Protein AF-A0A6V8MJH2-F1 (afdb_monomer)

Mean predicted aligned error: 17.86 Å

Structure (mmCIF, N/CA/C/O backbone):
data_AF-A0A6V8MJH2-F1
#
_entry.id   AF-A0A6V8MJH2-F1
#
loop_
_atom_site.group_PDB
_atom_site.id
_atom_site.type_symbol
_atom_site.label_atom_id
_atom_site.label_alt_id
_atom_site.label_comp_id
_atom_site.label_asym_id
_atom_site.label_entity_id
_atom_site.label_seq_id
_atom_site.pdbx_PDB_ins_code
_atom_site.Cartn_x
_atom_site.Cartn_y
_atom_site.Cartn_z
_atom_site.occupancy
_atom_site.B_iso_or_equiv
_atom_site.auth_seq_id
_atom_site.auth_comp_id
_atom_site.auth_asym_id
_atom_site.auth_atom_id
_atom_site.pdbx_PDB_model_num
ATOM 1 N N . MET A 1 1 ? -3.768 3.929 20.001 1.00 63.09 1 MET A N 1
ATOM 2 C CA . MET A 1 1 ? -4.378 4.451 21.241 1.00 63.09 1 MET A CA 1
ATOM 3 C C . MET A 1 1 ? -5.663 3.724 21.618 1.00 63.09 1 MET A 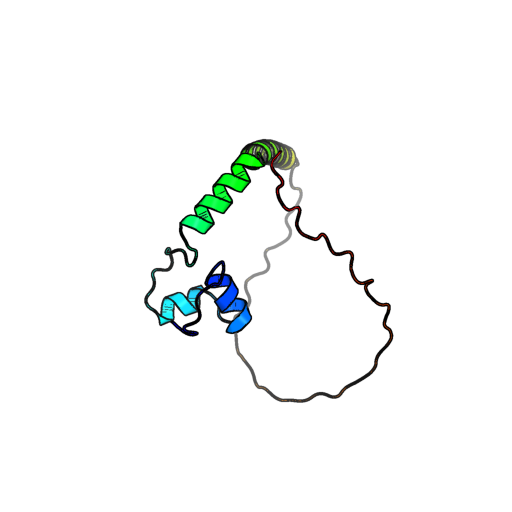C 1
ATOM 5 O O . MET A 1 1 ? -5.737 3.274 22.742 1.00 63.09 1 MET A O 1
ATOM 9 N N . VAL A 1 2 ? -6.611 3.497 20.704 1.00 76.00 2 VAL A N 1
ATOM 10 C CA . VAL A 1 2 ? -7.934 2.897 21.015 1.00 76.00 2 VAL A CA 1
ATOM 11 C C . VAL A 1 2 ? -7.901 1.515 21.696 1.00 76.00 2 VAL A C 1
ATOM 13 O O . VAL A 1 2 ? -8.724 1.251 22.559 1.00 76.00 2 VAL A O 1
ATOM 16 N N . CYS A 1 3 ? -6.978 0.623 21.322 1.00 78.56 3 CYS A N 1
ATOM 17 C CA . CYS A 1 3 ? -6.951 -0.756 21.839 1.00 78.56 3 CYS A CA 1
ATOM 18 C C . CYS A 1 3 ? -5.775 -1.048 22.785 1.00 78.56 3 CYS A C 1
ATOM 20 O O . CYS A 1 3 ? -5.725 -2.119 23.377 1.00 78.56 3 CYS A O 1
ATOM 22 N N . GLY A 1 4 ? -4.776 -0.160 22.877 1.00 80.69 4 GLY A N 1
ATOM 23 C CA . GLY A 1 4 ? -3.526 -0.405 23.623 1.00 80.69 4 GLY A CA 1
ATOM 24 C C . GLY A 1 4 ? -2.675 -1.602 23.149 1.00 80.69 4 GLY A C 1
ATOM 25 O O . GLY A 1 4 ? -1.504 -1.690 23.497 1.00 80.69 4 GLY A O 1
ATOM 26 N N . LYS A 1 5 ? -3.214 -2.507 22.320 1.00 80.50 5 LYS A N 1
ATOM 27 C CA . LYS A 1 5 ? -2.517 -3.695 21.822 1.00 80.50 5 LYS A CA 1
ATOM 28 C C . LYS A 1 5 ? -1.465 -3.342 20.777 1.00 80.50 5 LYS A C 1
ATOM 30 O O . LYS A 1 5 ? -1.762 -2.671 19.792 1.00 80.50 5 LYS A O 1
ATOM 35 N N . GLY A 1 6 ? -0.252 -3.849 20.980 1.00 79.62 6 GLY A N 1
ATOM 36 C CA . GLY A 1 6 ? 0.815 -3.885 19.979 1.00 79.62 6 GLY A CA 1
ATOM 37 C C . GLY A 1 6 ? 0.774 -5.152 19.115 1.00 79.62 6 GLY A C 1
ATOM 38 O O . GLY A 1 6 ? -0.116 -5.990 19.244 1.00 79.62 6 GLY A O 1
ATOM 39 N N . GLY A 1 7 ? 1.753 -5.299 18.218 1.00 84.25 7 GLY A N 1
ATOM 40 C CA . GLY A 1 7 ? 2.001 -6.555 17.491 1.00 84.25 7 GLY A CA 1
ATOM 41 C C . GLY A 1 7 ? 1.218 -6.769 16.188 1.00 84.25 7 GLY A C 1
ATOM 42 O O . GLY A 1 7 ? 1.357 -7.812 15.551 1.00 84.25 7 GLY A O 1
ATOM 43 N N . PHE A 1 8 ? 0.417 -5.805 15.731 1.00 87.81 8 PHE A N 1
ATOM 44 C CA . PHE A 1 8 ? -0.212 -5.883 14.408 1.00 87.81 8 PHE A CA 1
ATOM 45 C C . PHE A 1 8 ? 0.754 -5.461 13.286 1.00 87.81 8 PHE A C 1
ATOM 47 O O . PHE A 1 8 ? 1.587 -4.575 13.453 1.00 87.81 8 PHE A O 1
ATOM 54 N N . LYS A 1 9 ? 0.594 -6.043 12.088 1.00 88.56 9 LYS A N 1
ATOM 55 C CA . LYS A 1 9 ? 1.394 -5.679 10.896 1.00 88.56 9 LYS A CA 1
ATOM 56 C C . LYS A 1 9 ? 1.162 -4.238 10.425 1.00 88.56 9 LYS A C 1
ATOM 58 O O . LYS A 1 9 ? 2.095 -3.571 10.002 1.00 88.56 9 LYS A O 1
ATOM 63 N N . THR A 1 10 ? -0.083 -3.765 10.474 1.00 91.75 10 THR A N 1
ATOM 64 C CA . THR A 1 10 ? -0.455 -2.388 10.106 1.00 91.75 10 THR A CA 1
ATOM 65 C C . THR A 1 10 ? -1.623 -1.933 10.965 1.00 91.75 10 THR A C 1
ATOM 67 O O . THR A 1 10 ? -2.594 -2.686 11.098 1.00 91.75 10 THR A O 1
ATOM 70 N N . LEU A 1 11 ? -1.586 -0.697 11.462 1.00 91.50 11 LEU A N 1
ATOM 71 C CA . LEU A 1 11 ? -2.669 -0.157 12.285 1.00 91.50 11 LEU A CA 1
ATOM 72 C C . LEU A 1 11 ? -3.979 -0.067 11.492 1.00 91.50 11 LEU A C 1
ATOM 74 O O . LEU A 1 11 ? -5.031 -0.426 12.004 1.00 91.50 11 LEU A O 1
ATOM 78 N N . ALA A 1 12 ? -3.915 0.312 10.212 1.00 91.19 12 ALA A N 1
ATOM 79 C CA . ALA A 1 12 ? -5.097 0.437 9.357 1.00 91.19 12 ALA A CA 1
ATOM 80 C C . ALA A 1 12 ? -5.936 -0.856 9.287 1.00 91.19 12 ALA A C 1
ATOM 82 O O . ALA A 1 12 ? -7.150 -0.807 9.462 1.00 91.19 12 ALA A O 1
ATOM 83 N N . ARG A 1 13 ? -5.298 -2.022 9.099 1.00 93.31 13 ARG A N 1
ATOM 84 C CA . ARG A 1 13 ? -5.997 -3.319 9.094 1.00 93.31 13 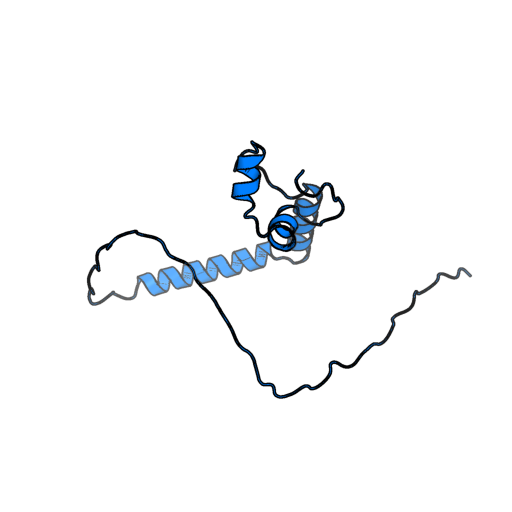ARG A CA 1
ATOM 85 C C . ARG A 1 13 ? -6.636 -3.629 10.447 1.00 93.31 13 ARG A C 1
ATOM 87 O O . ARG A 1 13 ? -7.752 -4.139 10.484 1.00 93.31 13 ARG A O 1
ATOM 94 N N . HIS A 1 14 ? -5.936 -3.341 11.542 1.00 93.06 14 HIS A N 1
ATOM 95 C CA . HIS A 1 14 ? -6.463 -3.566 12.885 1.00 93.06 14 HIS A CA 1
ATOM 96 C C . HIS A 1 14 ? -7.694 -2.691 13.152 1.00 93.06 14 HIS A C 1
ATOM 98 O O . HIS A 1 14 ? -8.720 -3.209 13.575 1.00 93.06 14 HIS A O 1
ATOM 104 N N . LEU A 1 15 ? -7.646 -1.406 12.787 1.00 92.00 15 LEU A N 1
ATOM 105 C CA . LEU A 1 15 ? -8.785 -0.491 12.915 1.00 92.00 15 LEU A CA 1
ATOM 106 C C . LEU A 1 15 ? -10.026 -0.997 12.176 1.00 92.00 15 LEU A C 1
ATOM 108 O O . LEU A 1 15 ? -11.120 -0.987 12.734 1.00 92.00 15 LEU A O 1
ATOM 112 N N . SER A 1 16 ? -9.857 -1.486 10.948 1.00 91.81 16 SER A N 1
ATOM 113 C CA . SER A 1 16 ? -10.986 -1.982 10.159 1.00 91.81 16 SER A CA 1
ATOM 114 C C . SER A 1 16 ? -11.543 -3.314 10.666 1.00 91.81 16 SER A C 1
ATOM 116 O O . SER A 1 16 ? -12.742 -3.532 10.562 1.00 91.81 16 SER A O 1
ATOM 118 N N . THR A 1 17 ? -10.702 -4.198 11.209 1.00 92.38 17 THR A N 1
ATOM 119 C CA . THR A 1 17 ? -11.121 -5.550 11.632 1.00 92.38 17 THR A CA 1
ATOM 120 C C . THR A 1 17 ? -11.604 -5.618 13.077 1.00 92.38 17 THR A C 1
ATOM 122 O O . THR A 1 17 ? -12.579 -6.306 13.345 1.00 92.38 17 THR A O 1
ATOM 125 N N . ALA A 1 18 ? -10.946 -4.914 13.998 1.00 91.62 18 ALA A N 1
ATOM 126 C CA . ALA A 1 18 ? -11.280 -4.944 15.421 1.00 91.62 18 ALA A CA 1
ATOM 127 C C . ALA A 1 18 ? -12.291 -3.862 15.818 1.00 91.62 18 ALA A C 1
ATOM 129 O O . ALA A 1 18 ? -13.077 -4.072 16.734 1.00 91.62 18 ALA A O 1
ATOM 130 N N . HIS A 1 19 ? -12.275 -2.711 15.139 1.00 91.06 19 HIS A N 1
ATOM 131 C CA . HIS A 1 19 ? -13.088 -1.556 15.531 1.00 91.06 19 HIS A CA 1
ATOM 132 C C . HIS A 1 19 ? -14.093 -1.111 14.467 1.00 91.06 19 HIS A C 1
ATOM 134 O O . HIS A 1 19 ? -14.827 -0.158 14.698 1.00 91.06 19 HIS A O 1
ATOM 140 N N . GLY A 1 20 ? -14.104 -1.732 13.281 1.00 91.25 20 GLY A N 1
ATOM 141 C CA . GLY A 1 20 ? -14.959 -1.299 12.169 1.00 91.25 20 GLY A CA 1
ATOM 142 C C . GLY A 1 20 ? -14.707 0.147 11.717 1.00 91.25 20 GLY A C 1
ATOM 143 O O . GLY A 1 20 ? -15.520 0.725 11.000 1.00 91.25 20 GLY A O 1
ATOM 144 N N . MET A 1 21 ? -13.586 0.751 12.125 1.00 90.75 21 MET A N 1
ATOM 145 C CA . MET A 1 21 ? -13.300 2.161 11.890 1.00 90.75 21 MET A CA 1
ATOM 146 C C . MET A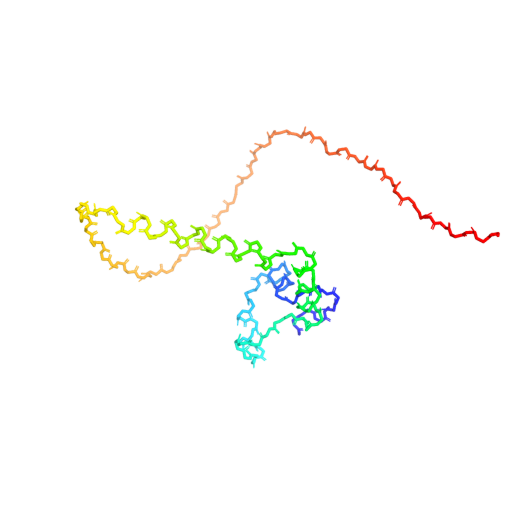 1 21 ? -12.493 2.365 10.614 1.00 90.75 21 MET A C 1
ATOM 148 O O . MET A 1 21 ? -11.577 1.604 10.273 1.00 90.75 21 MET A O 1
ATOM 152 N N . LYS A 1 22 ? -12.799 3.461 9.917 1.00 92.69 22 LYS A N 1
ATOM 153 C CA . LYS A 1 22 ? -12.027 3.896 8.756 1.00 92.69 22 LYS A CA 1
ATOM 154 C C . LYS A 1 22 ? -10.762 4.620 9.243 1.00 92.69 22 LYS A C 1
ATOM 156 O O . LYS A 1 22 ? -10.845 5.450 10.146 1.00 92.69 22 LYS A O 1
ATOM 161 N N . PRO A 1 23 ? -9.587 4.388 8.634 1.00 92.06 23 PRO A N 1
ATOM 162 C CA . PRO A 1 23 ? -8.337 5.006 9.084 1.00 92.06 23 PRO A CA 1
ATOM 163 C C . PRO A 1 23 ? -8.340 6.542 9.027 1.00 92.06 23 PRO A C 1
ATOM 165 O O . PRO A 1 23 ? -7.614 7.174 9.783 1.00 92.06 23 PRO A O 1
ATOM 168 N N 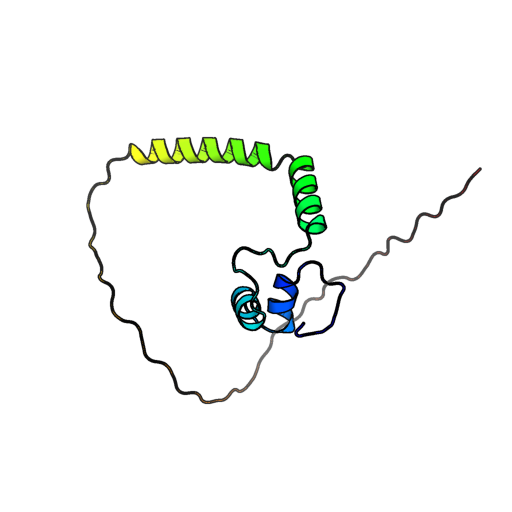. GLY A 1 24 ? -9.151 7.151 8.156 1.00 93.06 24 GLY A N 1
ATOM 169 C CA . GLY A 1 24 ? -9.323 8.607 8.122 1.00 93.06 24 GLY A CA 1
ATOM 170 C C . GLY A 1 24 ? -10.049 9.162 9.350 1.00 93.06 24 GLY A C 1
ATOM 171 O O . GLY A 1 24 ? -9.675 10.219 9.836 1.00 93.06 24 GLY A O 1
ATOM 172 N N . GLU A 1 25 ? -11.033 8.431 9.876 1.00 92.75 25 GLU A N 1
ATOM 173 C CA . GLU A 1 25 ? -11.768 8.819 11.086 1.00 92.75 25 GLU A CA 1
ATOM 174 C C . GLU A 1 25 ? -10.860 8.750 12.313 1.00 92.75 25 GLU A C 1
ATOM 176 O O . GLU A 1 25 ? -10.751 9.710 13.068 1.00 92.75 25 GLU A O 1
ATOM 181 N N . TYR A 1 26 ? -10.085 7.667 12.423 1.00 92.94 26 TYR A N 1
ATOM 182 C CA . TYR A 1 26 ? -9.059 7.532 13.455 1.00 92.94 26 TYR A CA 1
ATOM 183 C C . TYR A 1 26 ? -8.073 8.709 13.435 1.00 92.94 26 TYR A C 1
ATOM 185 O O . TYR A 1 26 ? -7.751 9.279 14.469 1.00 92.94 26 TYR A O 1
ATOM 193 N N . LYS A 1 27 ? -7.612 9.126 12.251 1.00 93.31 27 LYS A N 1
ATOM 194 C CA . LYS A 1 27 ? -6.701 10.270 12.139 1.00 93.31 27 LYS A CA 1
ATOM 195 C C . LYS A 1 27 ? -7.313 11.569 12.665 1.00 93.31 27 LYS A C 1
ATOM 197 O O . LYS A 1 27 ? -6.616 12.303 13.350 1.00 93.31 27 LYS A O 1
ATOM 202 N N . LYS A 1 28 ? -8.595 11.826 12.390 1.00 93.81 28 LYS A N 1
ATOM 203 C CA . LYS A 1 28 ? -9.299 13.016 12.892 1.00 93.81 28 LYS A CA 1
ATOM 204 C C . LYS A 1 28 ? -9.425 13.001 14.413 1.00 93.81 28 LYS A C 1
ATOM 206 O O . LYS A 1 28 ? -9.119 14.004 15.041 1.00 93.81 28 LYS A O 1
ATOM 211 N N . GLN A 1 29 ? -9.807 11.861 14.990 1.00 91.88 29 GLN A N 1
ATOM 212 C CA . GLN A 1 29 ? -9.985 11.726 16.440 1.00 91.88 29 GLN A CA 1
ATOM 213 C C . GLN A 1 29 ? -8.691 11.957 17.227 1.00 91.88 29 GLN A C 1
ATOM 215 O O . GLN A 1 29 ? -8.730 12.507 18.319 1.00 91.88 29 GLN A O 1
ATOM 220 N N . PHE A 1 30 ? -7.545 11.564 16.666 1.00 91.06 30 PHE A N 1
ATOM 221 C CA . PHE A 1 30 ? -6.238 11.697 17.318 1.00 91.06 30 PHE A CA 1
ATOM 222 C C . PHE A 1 30 ? -5.388 12.858 16.772 1.00 91.06 30 PHE A C 1
ATOM 224 O O . PHE A 1 30 ? -4.190 12.899 17.036 1.00 91.06 30 PHE A O 1
ATOM 231 N N . GLY A 1 31 ? -5.960 13.771 15.976 1.00 92.56 31 GLY A N 1
ATOM 232 C CA . GLY A 1 31 ? -5.234 14.931 15.437 1.00 92.56 31 GLY A CA 1
ATOM 233 C C . GLY A 1 31 ? -4.062 14.586 14.503 1.00 92.56 31 GLY A C 1
ATOM 234 O O . GLY A 1 31 ? -3.126 15.366 14.356 1.00 92.56 31 GLY A O 1
ATOM 235 N N . ILE A 1 32 ? -4.079 13.412 13.867 1.00 92.56 32 ILE A N 1
ATOM 236 C CA . ILE A 1 32 ? -2.998 12.947 12.990 1.00 92.56 32 ILE A CA 1
ATOM 237 C C . ILE A 1 32 ? -3.205 13.515 11.575 1.00 92.56 32 ILE A C 1
ATOM 239 O O . ILE A 1 32 ? -4.287 13.341 11.002 1.00 92.56 32 ILE A O 1
ATOM 243 N N . PRO A 1 33 ? -2.172 14.098 10.934 1.00 94.69 33 PRO A N 1
ATOM 244 C CA . PRO A 1 33 ? -2.267 14.581 9.561 1.00 94.69 33 PRO A CA 1
ATOM 245 C C . PRO A 1 33 ? -2.751 13.508 8.576 1.00 94.69 33 PRO A C 1
ATOM 247 O O . PRO A 1 33 ? -2.339 12.343 8.613 1.00 94.69 33 PRO A O 1
ATOM 250 N N . SER A 1 34 ? -3.582 13.910 7.612 1.00 91.38 34 SER A N 1
ATOM 251 C CA . SER A 1 34 ? -4.154 12.996 6.612 1.00 91.38 34 SER A CA 1
ATOM 252 C C . SER A 1 34 ? -3.086 12.285 5.773 1.00 91.38 34 SER A C 1
ATOM 254 O O . SER A 1 34 ? -3.248 11.101 5.464 1.00 91.38 34 SER A O 1
ATOM 256 N N . LYS A 1 35 ? -1.966 12.960 5.481 1.00 91.81 35 LYS A N 1
ATOM 257 C CA . LYS A 1 35 ? -0.834 12.426 4.704 1.00 91.81 35 LYS A CA 1
ATOM 258 C C . LYS A 1 35 ? 0.020 11.404 5.465 1.00 91.81 35 LYS A C 1
ATOM 260 O O . LYS A 1 35 ? 0.732 10.631 4.830 1.00 91.81 35 LYS A O 1
ATOM 265 N N . GLN A 1 36 ? -0.068 11.346 6.795 1.00 92.38 36 GLN A N 1
ATOM 266 C CA . GLN A 1 36 ? 0.778 10.459 7.591 1.00 92.38 36 GLN A CA 1
ATOM 267 C C . GLN A 1 36 ? 0.389 8.988 7.394 1.00 92.38 36 GLN A C 1
ATOM 269 O O . GLN A 1 36 ? -0.785 8.614 7.489 1.00 92.38 36 GLN A O 1
ATOM 274 N N . ALA A 1 37 ? 1.367 8.120 7.139 1.00 92.50 37 ALA A N 1
ATOM 275 C CA . ALA A 1 37 ? 1.115 6.687 7.027 1.00 92.50 37 ALA A CA 1
ATOM 276 C C . ALA A 1 37 ? 0.857 6.065 8.412 1.00 92.50 37 ALA A C 1
ATOM 278 O O . ALA A 1 37 ? 1.587 6.320 9.362 1.00 92.50 37 ALA A O 1
ATOM 279 N N . LEU A 1 38 ? -0.154 5.194 8.510 1.00 91.75 38 LEU A N 1
ATOM 280 C CA . LEU A 1 38 ? -0.433 4.387 9.714 1.00 91.75 38 LEU A CA 1
ATOM 281 C C . LEU A 1 38 ? 0.311 3.033 9.701 1.00 91.75 38 LEU A C 1
ATOM 283 O O . LEU A 1 38 ? -0.042 2.100 10.423 1.00 91.75 38 LEU A O 1
ATOM 287 N N . SER A 1 39 ? 1.289 2.889 8.809 1.00 92.62 39 SER A N 1
ATOM 288 C CA . SER A 1 39 ? 2.146 1.713 8.688 1.00 92.62 39 SER A CA 1
ATOM 289 C C . SER A 1 39 ? 3.532 2.047 9.215 1.00 92.62 39 SER A C 1
ATOM 291 O O . SER A 1 39 ? 4.010 3.161 9.013 1.00 92.62 39 SER A O 1
ATOM 293 N N . ALA A 1 40 ? 4.200 1.068 9.820 1.00 91.31 40 ALA A N 1
ATOM 294 C CA . ALA A 1 40 ? 5.603 1.204 10.181 1.00 91.31 40 ALA A CA 1
ATOM 295 C C . ALA A 1 40 ? 6.470 1.402 8.925 1.00 91.31 40 ALA A C 1
ATOM 297 O O . ALA A 1 40 ? 6.195 0.813 7.873 1.00 91.31 40 ALA A O 1
ATOM 298 N N . LYS A 1 41 ? 7.542 2.195 9.050 1.00 93.12 41 LYS A N 1
ATOM 299 C CA . LYS A 1 41 ? 8.500 2.452 7.963 1.00 93.12 41 LYS A CA 1
ATOM 300 C C . LYS A 1 41 ? 9.142 1.151 7.467 1.00 93.12 41 LYS A C 1
ATOM 302 O O . LYS A 1 41 ? 9.077 0.864 6.275 1.00 93.12 41 LYS A O 1
ATOM 307 N N . ASN A 1 42 ? 9.604 0.311 8.395 1.00 94.62 42 ASN A N 1
ATOM 308 C CA . ASN A 1 42 ? 10.216 -0.989 8.098 1.00 94.62 42 ASN A CA 1
ATOM 309 C C . ASN A 1 42 ? 9.274 -1.913 7.307 1.00 94.62 42 ASN A C 1
ATOM 311 O O . ASN A 1 42 ? 9.718 -2.650 6.430 1.00 94.62 42 ASN A O 1
ATOM 315 N N . TYR A 1 43 ? 7.961 -1.859 7.566 1.00 93.81 43 TYR A N 1
ATOM 316 C CA . TYR A 1 43 ? 6.982 -2.639 6.802 1.00 93.81 43 TYR A CA 1
ATOM 317 C C . TYR A 1 43 ? 6.896 -2.168 5.345 1.00 93.81 43 TYR A C 1
ATOM 319 O O . TYR A 1 43 ? 6.882 -2.988 4.424 1.00 93.81 43 TYR A O 1
ATOM 327 N N . SER A 1 44 ? 6.873 -0.850 5.129 1.00 94.25 44 SER A N 1
ATOM 328 C CA . SER A 1 44 ? 6.867 -0.259 3.787 1.00 94.25 44 SER A CA 1
ATOM 329 C C . SER A 1 44 ? 8.144 -0.601 3.015 1.00 94.25 44 SER A C 1
ATOM 331 O O . SER A 1 44 ? 8.078 -0.946 1.836 1.00 94.25 44 SER A O 1
ATOM 333 N N . GLU A 1 45 ? 9.298 -0.570 3.678 1.00 95.81 45 GLU A N 1
ATOM 334 C CA . GLU A 1 45 ? 10.587 -0.916 3.073 1.00 95.81 45 GLU A CA 1
ATOM 335 C C . GLU A 1 45 ? 10.693 -2.403 2.737 1.00 95.81 45 GLU A C 1
ATOM 337 O O . GLU A 1 45 ? 11.083 -2.750 1.624 1.00 95.81 45 GLU A O 1
ATOM 342 N N . ALA A 1 46 ? 10.265 -3.291 3.638 1.00 96.00 46 ALA A N 1
ATOM 343 C CA . ALA A 1 46 ? 10.218 -4.726 3.368 1.00 96.00 46 ALA A CA 1
ATOM 344 C C . ALA A 1 46 ? 9.303 -5.052 2.175 1.00 96.00 46 ALA A C 1
ATOM 346 O O . ALA A 1 46 ? 9.636 -5.890 1.337 1.00 96.00 46 ALA A O 1
ATOM 347 N N . ARG A 1 47 ? 8.160 -4.359 2.055 1.00 95.19 47 ARG A N 1
ATOM 348 C CA . ARG A 1 47 ? 7.266 -4.502 0.896 1.00 95.19 47 ARG A CA 1
ATOM 349 C C . ARG A 1 47 ? 7.891 -3.984 -0.395 1.00 95.19 47 ARG A C 1
ATOM 351 O O . ARG A 1 47 ? 7.668 -4.597 -1.436 1.00 95.19 47 ARG A O 1
ATOM 358 N N . ARG A 1 48 ? 8.669 -2.901 -0.330 1.00 95.94 48 ARG A N 1
ATOM 359 C CA . ARG A 1 48 ? 9.411 -2.366 -1.477 1.00 95.94 48 ARG A CA 1
ATOM 360 C C . ARG A 1 48 ? 10.476 -3.350 -1.963 1.00 95.94 48 ARG A C 1
ATOM 362 O O . ARG A 1 48 ? 10.471 -3.663 -3.147 1.00 95.94 48 ARG A O 1
ATOM 369 N N . LYS A 1 49 ? 11.312 -3.876 -1.063 1.00 96.69 49 LYS A N 1
ATOM 370 C CA . LYS A 1 49 ? 12.352 -4.870 -1.393 1.00 96.69 49 LYS A CA 1
ATOM 371 C C . LYS A 1 49 ? 11.744 -6.101 -2.065 1.00 96.69 49 LYS A C 1
ATOM 373 O O . LYS A 1 49 ? 12.061 -6.403 -3.203 1.00 96.69 49 LYS A O 1
ATOM 378 N N . MET A 1 50 ? 10.708 -6.672 -1.450 1.00 96.69 50 MET A N 1
ATOM 379 C CA . MET A 1 50 ? 9.976 -7.816 -2.002 1.00 96.69 50 MET A CA 1
ATOM 380 C C . MET A 1 50 ? 9.380 -7.558 -3.400 1.00 96.69 50 MET A C 1
ATOM 382 O O . MET A 1 50 ? 9.164 -8.497 -4.163 1.00 96.69 50 MET A O 1
ATOM 386 N N . ALA A 1 51 ? 9.044 -6.308 -3.732 1.00 96.25 51 ALA A N 1
ATOM 387 C CA . ALA A 1 51 ? 8.559 -5.957 -5.063 1.00 96.25 51 ALA A CA 1
ATOM 388 C C . ALA A 1 51 ? 9.691 -5.866 -6.094 1.00 96.25 51 ALA A C 1
ATOM 390 O O . ALA A 1 51 ? 9.489 -6.261 -7.242 1.00 96.25 51 ALA A O 1
ATOM 391 N N . GLN A 1 52 ? 10.856 -5.372 -5.675 1.00 95.75 52 GLN A N 1
ATOM 392 C CA . GLN A 1 52 ? 12.069 -5.329 -6.490 1.00 95.75 52 GLN A CA 1
ATOM 393 C C . GLN A 1 52 ? 12.577 -6.746 -6.772 1.00 95.75 52 GLN A C 1
ATOM 395 O O . GLN A 1 52 ? 12.767 -7.084 -7.933 1.00 95.75 52 GLN A O 1
ATOM 400 N N . ASP A 1 53 ? 12.647 -7.605 -5.752 1.00 95.69 53 ASP A N 1
ATOM 401 C CA . ASP A 1 53 ? 13.082 -9.006 -5.884 1.00 95.69 53 ASP A CA 1
ATOM 402 C C . ASP A 1 53 ? 12.201 -9.805 -6.858 1.00 95.69 53 ASP A C 1
ATOM 404 O O . ASP A 1 53 ? 12.650 -10.733 -7.522 1.00 95.69 53 ASP A O 1
ATOM 408 N N . ARG A 1 54 ? 10.916 -9.443 -6.950 1.00 96.31 54 ARG A N 1
ATOM 409 C CA . ARG A 1 54 ? 9.948 -10.065 -7.867 1.00 96.31 54 ARG A CA 1
ATOM 410 C C . ARG A 1 54 ? 9.913 -9.429 -9.258 1.00 96.31 54 ARG A C 1
ATOM 412 O O . ARG A 1 54 ? 9.058 -9.806 -10.056 1.00 96.31 54 ARG A O 1
ATOM 419 N N . GLY A 1 55 ? 10.741 -8.421 -9.531 1.00 95.31 55 GLY A N 1
ATOM 420 C CA . GLY A 1 55 ? 10.713 -7.684 -10.796 1.00 95.31 55 GLY A CA 1
ATOM 421 C C . GLY A 1 55 ? 9.354 -7.031 -11.088 1.00 95.31 55 GLY A C 1
ATOM 422 O O . GLY A 1 55 ? 8.960 -6.888 -12.245 1.00 95.31 55 GLY A O 1
ATOM 423 N N . LEU A 1 56 ? 8.568 -6.667 -10.061 1.00 95.12 56 LEU A N 1
ATOM 424 C CA . LEU A 1 56 ? 7.231 -6.086 -10.272 1.00 95.12 56 LEU A CA 1
ATOM 425 C C . LEU A 1 56 ? 7.303 -4.729 -10.984 1.00 95.12 56 LEU A C 1
ATOM 427 O O . LEU A 1 56 ? 6.355 -4.362 -11.674 1.00 95.12 56 LEU A O 1
ATOM 431 N N . ALA A 1 57 ? 8.410 -3.998 -10.827 1.00 92.81 57 ALA A N 1
ATOM 432 C CA . ALA A 1 57 ? 8.628 -2.716 -11.489 1.00 92.81 57 ALA A CA 1
ATOM 433 C C . ALA A 1 57 ? 8.687 -2.867 -13.019 1.00 92.81 57 ALA A C 1
ATOM 435 O O . ALA A 1 57 ? 7.949 -2.179 -13.723 1.00 92.81 57 ALA A O 1
ATOM 436 N N . ASP A 1 58 ? 9.476 -3.817 -13.521 1.00 94.19 58 ASP A N 1
ATOM 437 C CA . ASP A 1 58 ? 9.668 -4.025 -14.962 1.00 94.19 58 ASP A CA 1
ATOM 438 C C . ASP A 1 58 ? 8.404 -4.571 -15.625 1.00 94.19 58 ASP A C 1
ATOM 440 O O . ASP A 1 58 ? 8.009 -4.143 -16.710 1.00 94.19 58 ASP A O 1
ATOM 444 N N . ASN A 1 59 ? 7.711 -5.479 -14.936 1.00 94.88 59 ASN A N 1
ATOM 445 C CA . ASN A 1 59 ? 6.417 -5.988 -15.385 1.00 94.88 59 ASN A CA 1
ATOM 446 C C . ASN A 1 59 ? 5.369 -4.869 -15.476 1.00 94.88 59 ASN A C 1
ATOM 448 O O . ASN A 1 59 ? 4.578 -4.830 -16.419 1.00 94.88 59 ASN A O 1
ATOM 452 N N . LEU A 1 60 ? 5.381 -3.928 -14.525 1.00 95.06 60 LEU A N 1
ATOM 453 C CA . LEU A 1 60 ? 4.496 -2.768 -14.556 1.00 95.06 60 LEU A CA 1
ATOM 454 C C . LEU A 1 60 ? 4.851 -1.815 -15.703 1.00 95.06 60 LEU A C 1
ATOM 456 O O . LEU A 1 60 ? 3.937 -1.271 -16.317 1.00 95.06 60 LEU A O 1
ATOM 460 N N . ALA A 1 61 ? 6.139 -1.620 -16.004 1.00 94.88 61 ALA A N 1
ATOM 461 C CA . ALA A 1 61 ? 6.581 -0.811 -17.139 1.00 94.88 61 ALA A CA 1
ATOM 462 C C . ALA A 1 61 ? 6.068 -1.400 -18.462 1.00 94.88 61 ALA A C 1
ATOM 464 O O . ALA A 1 61 ? 5.343 -0.725 -19.186 1.00 94.88 61 ALA A O 1
ATOM 465 N N . LYS A 1 62 ? 6.297 -2.696 -18.708 1.00 95.38 62 LYS A N 1
ATOM 466 C CA . LYS A 1 62 ? 5.787 -3.397 -19.902 1.00 95.38 62 LYS A CA 1
ATOM 467 C C . LYS A 1 62 ? 4.262 -3.306 -20.026 1.00 95.38 62 LYS A C 1
ATOM 469 O O . LYS A 1 62 ? 3.735 -3.010 -21.094 1.00 95.38 62 LYS A O 1
ATOM 474 N N . ALA A 1 63 ? 3.538 -3.517 -18.926 1.00 95.62 63 ALA A N 1
ATOM 475 C CA . ALA A 1 63 ? 2.080 -3.416 -18.921 1.00 95.62 63 ALA A CA 1
ATOM 476 C C . ALA A 1 63 ? 1.577 -1.986 -19.198 1.00 95.62 63 ALA A C 1
ATOM 478 O O . ALA A 1 63 ? 0.504 -1.817 -19.782 1.00 95.62 63 ALA A O 1
ATOM 479 N N . ARG A 1 64 ? 2.327 -0.955 -18.783 1.00 95.44 64 ARG A N 1
ATOM 480 C CA . ARG A 1 64 ? 2.007 0.446 -19.086 1.00 95.44 64 ARG A CA 1
ATOM 481 C C . ARG A 1 64 ? 2.173 0.741 -20.572 1.00 95.44 64 ARG A C 1
ATOM 483 O O . ARG A 1 64 ? 1.233 1.291 -21.131 1.00 95.44 64 ARG A O 1
ATOM 490 N N . GLU A 1 65 ? 3.262 0.303 -21.200 1.00 95.25 65 GLU A N 1
ATOM 491 C CA . GLU A 1 65 ? 3.476 0.454 -22.650 1.00 95.25 65 GLU A CA 1
ATOM 492 C C . GLU A 1 65 ? 2.331 -0.179 -23.449 1.00 95.25 65 GLU A C 1
ATOM 494 O O . GLU A 1 65 ? 1.679 0.478 -24.258 1.00 95.25 65 GLU A O 1
ATOM 499 N N . VAL A 1 66 ? 1.981 -1.430 -23.129 1.00 95.44 66 VAL A N 1
ATOM 500 C CA . VAL A 1 66 ? 0.853 -2.127 -23.768 1.00 95.44 66 VAL A CA 1
ATOM 501 C C . VAL A 1 66 ? -0.460 -1.378 -23.539 1.00 95.44 66 VAL A C 1
ATOM 503 O O . VAL A 1 66 ? -1.281 -1.257 -24.448 1.00 95.44 66 VAL A O 1
ATOM 506 N N . ARG A 1 67 ? -0.697 -0.853 -22.331 1.00 95.31 67 ARG A N 1
ATOM 507 C CA . ARG A 1 67 ? -1.900 -0.061 -22.049 1.00 95.31 67 ARG A CA 1
ATOM 508 C C . ARG A 1 67 ? -1.921 1.243 -22.850 1.00 95.31 67 ARG A C 1
ATOM 510 O O . ARG A 1 67 ? -3.001 1.613 -23.299 1.00 95.31 67 ARG A O 1
ATOM 517 N N . MET A 1 68 ? -0.790 1.927 -23.012 1.00 93.12 68 MET A N 1
ATOM 518 C CA . MET A 1 68 ? -0.706 3.162 -23.800 1.00 93.12 68 MET A CA 1
ATOM 519 C C . MET A 1 68 ? -0.978 2.879 -25.278 1.00 93.12 68 MET A C 1
ATOM 521 O O . MET A 1 68 ? -1.905 3.471 -25.824 1.00 93.12 68 MET A O 1
ATOM 525 N N . ALA A 1 69 ? -0.329 1.868 -25.862 1.00 92.94 69 ALA A N 1
ATOM 526 C CA . ALA A 1 69 ? -0.582 1.446 -27.242 1.00 92.94 69 ALA A CA 1
ATOM 527 C C . ALA A 1 69 ? -2.059 1.069 -27.481 1.00 92.94 69 ALA A C 1
ATOM 529 O O . ALA A 1 69 ? -2.662 1.447 -28.483 1.00 92.94 69 ALA A O 1
ATOM 530 N N . ASN A 1 70 ? -2.696 0.385 -26.522 1.00 92.62 70 ASN A N 1
ATOM 531 C CA . ASN A 1 70 ? -4.125 0.059 -26.596 1.00 92.62 70 ASN A CA 1
ATOM 532 C C . ASN A 1 70 ? -5.041 1.289 -26.494 1.00 92.62 70 ASN A C 1
ATOM 534 O O . ASN A 1 70 ? -6.129 1.295 -27.072 1.00 92.62 70 ASN A O 1
ATOM 538 N N . ILE A 1 71 ? -4.651 2.309 -25.725 1.00 92.19 71 ILE A N 1
ATOM 539 C CA . ILE A 1 71 ? -5.403 3.565 -25.632 1.00 92.19 71 ILE A CA 1
ATOM 540 C C . ILE A 1 71 ? -5.278 4.342 -26.944 1.00 92.19 71 ILE A C 1
ATOM 542 O O . ILE A 1 71 ? -6.289 4.843 -27.428 1.00 92.19 71 ILE A O 1
ATOM 546 N N . GLU A 1 72 ? -4.090 4.396 -27.543 1.00 87.12 72 GLU A N 1
ATOM 547 C CA . GLU A 1 72 ? -3.848 5.062 -28.828 1.00 87.12 72 GLU A CA 1
ATOM 548 C C . GLU A 1 72 ? -4.595 4.374 -29.975 1.00 87.12 72 GLU A C 1
ATOM 550 O O . GLU A 1 72 ? -5.325 5.036 -30.712 1.00 87.12 72 GLU A O 1
ATOM 555 N N . ALA A 1 73 ? -4.549 3.040 -30.045 1.00 84.38 73 ALA A N 1
ATOM 556 C CA . ALA A 1 73 ? -5.317 2.264 -31.017 1.00 84.38 73 ALA A CA 1
ATOM 557 C C . ALA A 1 73 ? -6.839 2.470 -30.871 1.00 84.38 73 ALA A C 1
ATOM 559 O O . ALA A 1 73 ? -7.560 2.554 -31.864 1.00 84.38 73 ALA A O 1
ATOM 560 N N . LYS A 1 74 ? -7.347 2.614 -29.637 1.00 81.38 74 LYS A N 1
ATOM 561 C CA . LYS A 1 74 ? -8.769 2.910 -29.383 1.00 81.38 74 LYS A CA 1
ATOM 562 C C . LYS A 1 74 ? -9.155 4.360 -29.664 1.00 81.38 74 LYS A C 1
ATOM 564 O O . LYS A 1 74 ? -10.323 4.621 -29.936 1.00 81.38 74 LYS A O 1
ATOM 56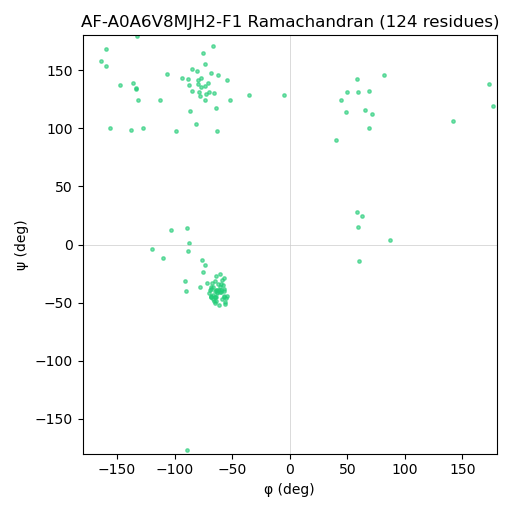9 N N . LYS A 1 75 ? -8.205 5.296 -29.623 1.00 72.31 75 LYS A N 1
ATOM 570 C CA . LYS A 1 75 ? -8.437 6.712 -29.940 1.00 72.31 75 LYS A CA 1
ATOM 571 C C . LYS A 1 75 ? -8.557 6.964 -31.453 1.00 72.31 75 LYS A C 1
ATOM 573 O O . LYS A 1 75 ? -9.042 8.021 -31.837 1.00 72.31 75 LYS A O 1
ATOM 578 N N . GLY A 1 76 ? -8.173 5.988 -32.286 1.00 60.03 76 GLY A N 1
ATOM 579 C CA . GLY A 1 76 ? -8.344 5.993 -33.746 1.00 60.03 76 GLY A CA 1
ATOM 580 C C . GLY A 1 76 ? -9.670 5.413 -34.264 1.00 60.03 76 GLY A C 1
ATOM 581 O O . GLY A 1 76 ? -9.933 5.497 -35.459 1.00 60.03 76 GLY A O 1
ATOM 582 N N . ALA A 1 77 ? -10.528 4.850 -33.403 1.00 54.09 77 ALA A N 1
ATOM 583 C CA . ALA A 1 77 ? -11.877 4.438 -33.794 1.00 54.09 77 ALA A CA 1
ATOM 584 C C . ALA A 1 77 ? -12.838 5.638 -33.660 1.00 54.09 77 ALA A C 1
ATOM 586 O O . ALA A 1 77 ? -13.052 6.111 -32.539 1.00 54.09 77 ALA A O 1
ATOM 587 N N . PRO A 1 78 ? -13.426 6.161 -34.754 1.00 48.81 78 PRO A N 1
ATOM 588 C CA . PRO A 1 78 ? -14.333 7.296 -34.670 1.00 48.81 78 PRO A CA 1
ATOM 589 C C . PRO A 1 78 ? -15.583 6.910 -33.875 1.00 48.81 78 PRO A C 1
ATOM 591 O O . PRO A 1 78 ? -16.360 6.036 -34.265 1.00 48.81 78 PRO A O 1
ATOM 594 N N . ALA A 1 79 ? -15.785 7.593 -32.750 1.00 53.56 79 ALA A N 1
ATOM 595 C CA . ALA A 1 79 ? -17.017 7.545 -31.984 1.00 53.56 79 ALA A CA 1
ATOM 596 C C . ALA A 1 79 ? -18.167 8.111 -32.834 1.00 53.56 79 ALA A C 1
ATOM 598 O O . ALA A 1 79 ? -18.367 9.323 -32.905 1.00 53.56 79 ALA A O 1
ATOM 599 N N . LYS A 1 80 ? -18.951 7.234 -33.472 1.00 47.34 80 LYS A N 1
ATOM 600 C CA . LYS A 1 80 ? -20.310 7.589 -33.887 1.00 47.34 80 LYS A CA 1
ATOM 601 C C . LYS A 1 80 ? -21.216 7.631 -32.653 1.00 47.34 80 LYS A C 1
ATOM 603 O O . LYS A 1 80 ? -21.371 6.640 -31.950 1.00 47.34 80 LYS A O 1
ATOM 608 N N . ALA A 1 81 ? -21.838 8.798 -32.501 1.00 40.59 81 ALA A N 1
ATOM 609 C CA . ALA A 1 81 ? -23.094 9.091 -31.816 1.00 40.59 81 ALA A CA 1
ATOM 610 C C . ALA A 1 81 ? -23.147 8.964 -30.280 1.00 40.59 81 ALA A C 1
ATOM 612 O O . ALA A 1 81 ? -23.372 7.912 -29.690 1.00 40.59 81 ALA A O 1
ATOM 613 N N . ALA A 1 82 ? -23.042 10.142 -29.662 1.00 49.62 82 ALA A N 1
ATOM 614 C CA . ALA A 1 82 ? -23.809 10.612 -28.515 1.00 49.62 82 ALA A CA 1
ATOM 615 C C . ALA A 1 82 ? -24.944 9.698 -28.005 1.00 49.62 82 ALA A C 1
ATOM 617 O O . ALA A 1 82 ? -25.916 9.427 -28.709 1.00 49.62 82 ALA A O 1
ATOM 618 N N . LYS A 1 83 ? -24.927 9.419 -26.697 1.00 42.72 83 LYS A N 1
ATOM 619 C CA . LYS A 1 83 ? -26.169 9.359 -25.920 1.00 42.72 83 LYS A CA 1
ATOM 620 C C . LYS A 1 83 ? -25.995 10.031 -24.561 1.00 42.72 83 LYS A C 1
ATOM 622 O O . LYS A 1 83 ? -25.460 9.458 -23.623 1.00 42.72 83 LYS A O 1
ATOM 627 N N . ALA A 1 84 ? -26.469 11.274 -24.552 1.00 39.44 84 ALA A N 1
ATOM 628 C CA . ALA A 1 84 ? -27.214 11.951 -23.500 1.00 39.44 84 ALA A CA 1
ATOM 629 C C . ALA A 1 84 ? -26.682 11.885 -22.059 1.00 39.44 84 ALA A C 1
ATOM 631 O O . ALA A 1 84 ? -26.774 10.879 -21.356 1.00 39.44 84 ALA A O 1
ATOM 632 N N . ALA A 1 85 ? -26.287 13.072 -21.599 1.00 46.03 85 ALA A N 1
ATOM 633 C CA . ALA A 1 85 ? -26.377 13.502 -20.217 1.00 46.03 85 ALA A CA 1
ATOM 634 C C . ALA A 1 85 ? -27.642 12.961 -19.523 1.00 46.03 85 ALA A C 1
ATOM 636 O O . ALA A 1 85 ? -28.762 13.163 -19.994 1.00 46.03 85 ALA A O 1
ATOM 637 N N . LYS A 1 86 ? -27.460 12.335 -18.358 1.00 43.44 86 LYS A N 1
ATOM 638 C CA . LYS A 1 86 ? -28.490 12.297 -17.318 1.00 43.44 86 LYS A CA 1
ATOM 639 C C . LYS A 1 86 ? -27.989 13.116 -16.123 1.00 43.44 86 LYS A C 1
ATOM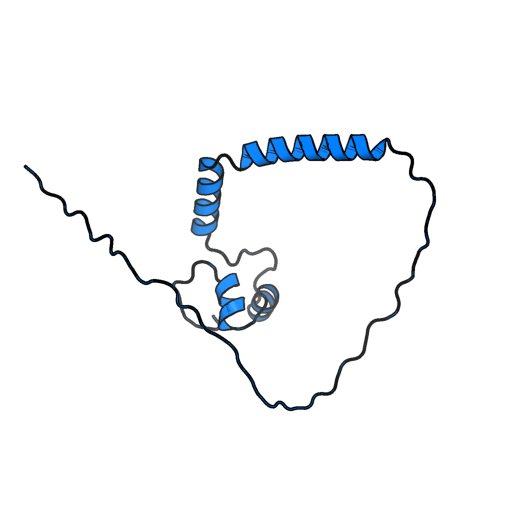 641 O O . LYS A 1 86 ? -26.886 12.849 -15.646 1.00 43.44 86 LYS A O 1
ATOM 646 N N . PRO A 1 87 ? -28.756 14.127 -15.681 1.00 38.81 87 PRO A N 1
ATOM 647 C CA . PRO A 1 87 ? -28.336 15.080 -14.669 1.00 38.81 87 PRO A CA 1
ATOM 648 C C . PRO A 1 87 ? -28.336 14.454 -13.275 1.00 38.81 87 PRO A C 1
ATOM 650 O O . PRO A 1 87 ? -29.073 13.511 -12.979 1.00 38.81 87 PRO A O 1
ATOM 653 N N . ALA A 1 88 ? -27.515 15.041 -12.409 1.00 43.78 88 ALA A N 1
ATOM 654 C CA . ALA A 1 88 ? -27.550 14.837 -10.975 1.00 43.78 88 ALA A CA 1
ATOM 655 C C . ALA A 1 88 ? -28.972 15.058 -10.430 1.00 43.78 88 ALA A C 1
ATOM 657 O O . ALA A 1 88 ? -29.543 16.136 -10.588 1.00 43.78 88 ALA A O 1
ATOM 658 N N . LYS A 1 89 ? -29.519 14.056 -9.733 1.00 38.81 89 LYS A N 1
ATOM 659 C CA . LYS A 1 89 ? -30.671 14.234 -8.849 1.00 38.81 89 LYS A CA 1
ATOM 660 C C . LYS A 1 89 ? -30.353 13.672 -7.463 1.00 38.81 89 LYS A C 1
ATOM 662 O O . LYS A 1 89 ? -30.387 12.472 -7.233 1.00 38.81 89 LYS A O 1
ATOM 667 N N . GLN A 1 90 ? -30.022 14.629 -6.599 1.00 37.91 90 GLN A N 1
ATOM 668 C CA . GLN A 1 90 ? -30.389 14.756 -5.188 1.00 37.91 90 GLN A CA 1
ATOM 669 C C . GLN A 1 90 ? -29.878 13.734 -4.169 1.00 37.91 90 GLN A C 1
ATOM 671 O O . GLN A 1 90 ? -30.247 12.567 -4.101 1.00 37.91 90 GLN A O 1
ATOM 676 N N . ALA A 1 91 ? -29.076 14.295 -3.270 1.00 38.16 91 ALA A N 1
ATOM 677 C CA . ALA A 1 91 ? -28.820 13.790 -1.946 1.00 38.16 91 ALA A CA 1
ATOM 678 C C . ALA A 1 91 ? -30.057 13.959 -1.034 1.00 38.16 91 ALA A C 1
ATOM 680 O O . ALA A 1 91 ? -30.619 15.049 -0.980 1.00 38.16 91 ALA A O 1
ATOM 681 N N . LYS A 1 92 ? -30.299 12.909 -0.224 1.00 38.50 92 LYS A N 1
ATOM 682 C CA . LYS A 1 92 ? -30.883 12.879 1.145 1.00 38.50 92 LYS A CA 1
ATOM 683 C C . LYS A 1 92 ? -32.424 12.941 1.269 1.00 38.50 92 LYS A C 1
ATOM 685 O O . LYS A 1 92 ? -33.045 13.621 0.465 1.00 38.50 92 LYS A O 1
ATOM 690 N N . PRO A 1 93 ? -33.041 12.256 2.269 1.00 36.81 93 PRO A N 1
ATOM 691 C CA . PRO A 1 93 ? -32.517 12.027 3.626 1.00 36.81 93 PRO A CA 1
ATOM 692 C C . PRO A 1 93 ? -32.606 10.586 4.177 1.00 36.81 93 PRO A C 1
ATOM 694 O O . PRO A 1 93 ? -33.015 9.638 3.519 1.00 36.81 93 PRO A O 1
ATOM 697 N N . ALA A 1 94 ? -32.098 10.443 5.400 1.00 37.66 94 ALA A N 1
ATOM 698 C CA . ALA A 1 94 ? -31.895 9.214 6.151 1.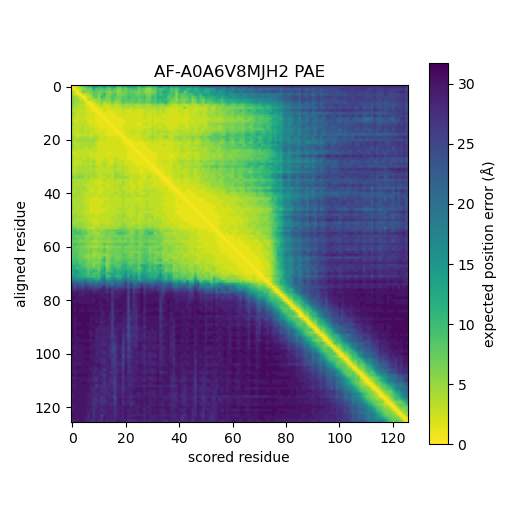00 37.66 94 ALA A CA 1
ATOM 699 C C . ALA A 1 94 ? -33.124 8.790 6.987 1.00 37.66 94 ALA A C 1
ATOM 701 O O . ALA A 1 94 ? -33.698 9.649 7.638 1.00 37.66 94 ALA A O 1
ATOM 702 N N . LYS A 1 95 ? -33.364 7.462 7.038 1.00 40.75 95 LYS A N 1
ATOM 703 C CA . LYS A 1 95 ? -33.823 6.581 8.157 1.00 40.75 95 LYS A CA 1
ATOM 704 C C . LYS A 1 95 ? -35.174 6.868 8.866 1.00 40.75 95 LYS A C 1
ATOM 706 O O . LYS A 1 95 ? -35.508 8.023 9.084 1.00 40.75 95 LYS A O 1
ATOM 711 N N . PRO A 1 96 ? -35.935 5.814 9.254 1.00 37.31 96 PRO A N 1
ATOM 712 C CA . PRO A 1 96 ? -35.699 5.023 10.493 1.00 37.31 96 PRO A CA 1
ATOM 713 C C . PRO A 1 96 ? -35.755 3.484 10.264 1.00 37.31 96 PRO A C 1
ATOM 715 O O . PRO A 1 96 ? -36.423 3.025 9.351 1.00 37.31 96 PRO A O 1
ATOM 718 N N . VAL A 1 97 ? -34.813 2.671 10.771 1.00 38.72 97 VAL A N 1
ATOM 719 C CA . VAL A 1 97 ? -34.825 1.801 11.988 1.00 38.72 97 VAL A CA 1
ATOM 720 C C . VAL A 1 97 ? -36.081 0.941 12.257 1.00 38.72 97 VAL A C 1
ATOM 722 O O . VAL A 1 97 ? -37.161 1.496 12.387 1.00 38.72 97 VAL A O 1
ATOM 725 N N . ALA A 1 98 ? -35.857 -0.384 12.397 1.00 32.97 98 ALA A N 1
ATOM 726 C CA . ALA A 1 98 ? -36.561 -1.434 13.186 1.00 32.97 98 ALA A CA 1
ATOM 727 C C . ALA A 1 98 ? -36.604 -2.763 12.378 1.00 32.97 98 ALA A C 1
ATOM 729 O O . ALA A 1 98 ? -37.104 -2.771 11.261 1.00 32.97 98 ALA A O 1
ATOM 730 N N . GLU A 1 99 ? -35.810 -3.796 12.718 1.00 31.05 99 GLU A N 1
ATOM 731 C CA . GLU A 1 99 ? -36.187 -4.981 13.545 1.00 31.05 99 GLU A CA 1
ATOM 732 C C . GLU A 1 99 ? -37.185 -5.916 12.813 1.00 31.05 99 GLU A C 1
ATOM 734 O O . GLU A 1 99 ? -38.147 -5.435 12.248 1.00 31.05 99 GLU A O 1
ATOM 739 N N . ALA A 1 100 ? -37.086 -7.246 12.699 1.00 33.09 100 ALA A N 1
ATOM 740 C CA . ALA A 1 100 ? -36.287 -8.308 13.304 1.00 33.09 100 ALA A CA 1
ATOM 741 C C . ALA A 1 100 ? -36.308 -9.561 12.372 1.00 33.09 100 ALA A C 1
ATOM 743 O O . ALA A 1 100 ? -37.089 -9.637 11.428 1.00 33.09 100 ALA A O 1
ATOM 744 N N . LYS A 1 101 ? -35.439 -10.551 12.632 1.00 36.81 101 LYS A N 1
ATOM 745 C CA . LYS A 1 101 ? -35.352 -11.873 11.949 1.00 36.81 101 LYS A CA 1
ATOM 746 C C . LYS A 1 101 ? -36.479 -12.846 12.379 1.00 36.81 101 LYS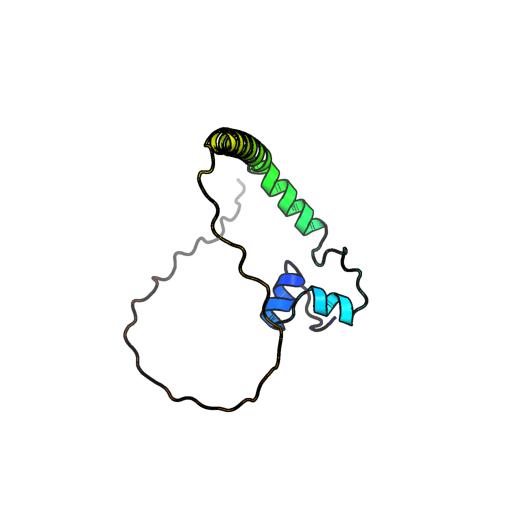 A C 1
ATOM 748 O O . LYS A 1 101 ? -37.047 -12.635 13.446 1.00 36.81 101 LYS A O 1
ATOM 753 N N . PRO A 1 102 ? -36.726 -13.956 11.639 1.00 34.06 102 PRO A N 1
ATOM 754 C CA . PRO A 1 102 ? -36.103 -15.276 11.949 1.00 34.06 102 PRO A CA 1
ATOM 755 C C . PRO A 1 102 ? -35.583 -16.027 10.682 1.00 34.06 102 PRO A C 1
ATOM 757 O O . PRO A 1 102 ? -36.093 -15.822 9.591 1.00 34.06 102 PRO A O 1
ATOM 760 N N . ALA A 1 103 ? -34.410 -16.698 10.672 1.00 36.88 103 ALA A N 1
ATOM 761 C CA . ALA A 1 103 ? -34.154 -18.146 10.930 1.00 36.88 103 ALA A CA 1
ATOM 762 C C . ALA A 1 103 ? -35.082 -19.099 10.127 1.00 36.88 103 ALA A C 1
ATOM 764 O O . ALA A 1 103 ? -36.282 -18.912 10.198 1.00 36.88 103 ALA A O 1
ATOM 765 N N . LYS A 1 104 ? -34.719 -20.167 9.389 1.00 32.56 104 LYS A N 1
ATOM 766 C CA . LYS A 1 104 ? -33.568 -21.073 9.097 1.00 32.56 104 LYS A CA 1
ATOM 767 C C . LYS A 1 104 ? -33.957 -21.798 7.765 1.00 32.56 104 LYS A C 1
ATOM 769 O O . LYS A 1 104 ? -35.140 -21.843 7.462 1.00 32.56 104 LYS A O 1
ATOM 774 N N . GLN A 1 105 ? -33.086 -22.363 6.918 1.00 37.97 105 GLN A N 1
ATOM 775 C CA . GLN A 1 105 ? -32.518 -23.737 6.954 1.00 37.97 105 GLN A CA 1
ATOM 776 C C . GLN A 1 105 ? -31.634 -23.887 5.681 1.00 37.97 105 GLN A C 1
ATOM 778 O O . GLN A 1 105 ? -32.074 -23.523 4.599 1.00 37.97 105 GLN A O 1
ATOM 783 N N . ALA A 1 106 ? -30.324 -24.144 5.757 1.00 32.72 106 ALA A N 1
ATOM 784 C CA . ALA A 1 106 ? -29.634 -25.433 5.943 1.00 32.72 106 ALA A CA 1
ATOM 785 C C . ALA A 1 106 ? -29.672 -26.393 4.727 1.00 32.72 106 ALA A C 1
ATOM 787 O O . ALA A 1 106 ? -30.719 -26.947 4.419 1.00 32.72 106 ALA A O 1
ATOM 788 N N . LYS A 1 107 ? -28.494 -26.610 4.108 1.00 34.78 107 LYS A N 1
ATOM 789 C CA . LYS A 1 107 ? -27.934 -27.833 3.464 1.00 34.78 107 LYS A CA 1
ATOM 790 C C . LYS A 1 107 ? -26.619 -27.413 2.766 1.00 34.78 107 LYS A C 1
ATOM 792 O O . LYS A 1 107 ? -26.593 -26.358 2.155 1.00 34.78 107 LYS A O 1
ATOM 797 N N . ALA A 1 108 ? -25.484 -28.106 2.773 1.00 36.28 108 ALA A N 1
ATOM 798 C CA . ALA A 1 108 ? -24.969 -29.264 3.492 1.00 36.28 108 ALA A CA 1
ATOM 799 C C . ALA A 1 108 ? -23.422 -29.216 3.387 1.00 36.28 108 ALA A C 1
ATOM 801 O O . ALA A 1 108 ? -22.864 -28.638 2.455 1.00 36.28 108 ALA A O 1
ATOM 802 N N . VAL A 1 109 ? -22.747 -29.805 4.370 1.00 36.91 109 VAL A N 1
ATOM 803 C CA . VAL A 1 109 ? -21.296 -29.808 4.610 1.00 36.91 109 VAL A CA 1
ATOM 804 C C . VAL A 1 109 ? -20.565 -30.830 3.723 1.00 36.91 109 VAL A C 1
ATOM 806 O O . VAL A 1 109 ? -21.034 -31.955 3.579 1.00 36.91 109 VAL A O 1
ATOM 809 N N . LYS A 1 110 ? -19.365 -30.487 3.225 1.00 38.00 110 LYS A N 1
ATOM 810 C CA . LYS A 1 110 ? -18.267 -31.443 2.954 1.00 38.00 110 LYS A CA 1
ATOM 811 C C . LYS A 1 110 ? -16.943 -30.874 3.522 1.00 38.00 110 LYS A C 1
ATOM 813 O O . LYS A 1 110 ? -16.704 -29.679 3.364 1.00 38.00 110 LYS A O 1
ATOM 818 N N . PRO A 1 111 ? -16.122 -31.675 4.230 1.00 46.09 111 PRO A N 1
ATOM 819 C CA . PRO A 1 111 ? -15.084 -31.186 5.152 1.00 46.09 111 PRO A CA 1
ATOM 820 C C . PRO A 1 111 ? -13.742 -30.831 4.474 1.00 46.09 111 PRO A C 1
ATOM 822 O O . PRO A 1 111 ? -13.369 -31.485 3.496 1.00 46.09 111 PRO A O 1
ATOM 825 N N . PRO A 1 112 ? -12.949 -29.877 5.010 1.00 46.78 112 PRO A N 1
ATOM 826 C CA . PRO A 1 112 ? -11.548 -29.722 4.628 1.00 46.78 112 PRO A CA 1
ATOM 827 C C . PRO A 1 112 ? -10.677 -30.783 5.323 1.00 46.78 112 PRO A C 1
ATOM 829 O O . PRO A 1 112 ? -10.714 -30.945 6.543 1.00 46.78 112 PRO A O 1
ATOM 832 N N . LYS A 1 113 ? -9.875 -31.511 4.537 1.00 46.12 113 LYS A N 1
ATOM 833 C CA . LYS A 1 113 ? -8.885 -32.480 5.031 1.00 46.12 113 LYS A CA 1
ATOM 834 C C . LYS A 1 113 ? -7.777 -31.771 5.822 1.00 46.12 113 LYS A C 1
ATOM 836 O O . LY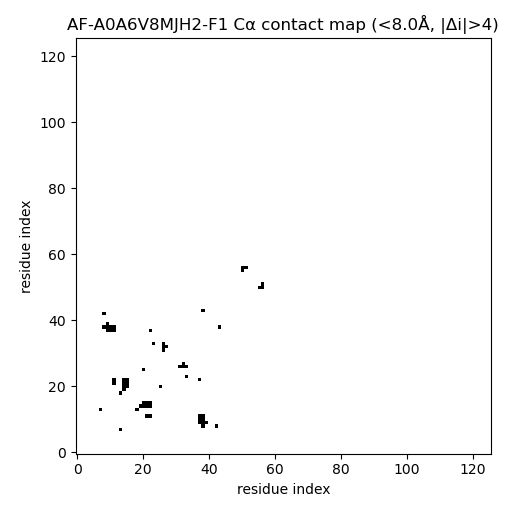S A 1 113 ? -7.183 -30.804 5.350 1.00 46.12 113 LYS A O 1
ATOM 841 N N . VAL A 1 114 ? -7.497 -32.291 7.014 1.00 41.38 114 VAL A N 1
ATOM 842 C CA . VAL A 1 114 ? -6.480 -31.825 7.965 1.00 41.38 114 VAL A CA 1
ATOM 843 C C . VAL A 1 114 ? -5.106 -32.469 7.694 1.00 41.38 114 VAL A C 1
ATOM 845 O O . VAL A 1 114 ? -5.012 -33.668 7.465 1.00 41.38 114 VAL A O 1
ATOM 848 N N . ALA A 1 115 ? -4.076 -31.617 7.783 1.00 39.72 115 ALA A N 1
ATOM 849 C CA . ALA A 1 115 ? -2.671 -31.805 8.189 1.00 39.72 115 ALA A CA 1
ATOM 850 C C . ALA A 1 115 ? -1.708 -32.780 7.470 1.00 39.72 115 ALA A C 1
ATOM 852 O O . ALA A 1 115 ? -1.888 -33.993 7.413 1.00 39.72 115 ALA A O 1
ATOM 853 N N . LYS A 1 116 ? -0.520 -32.237 7.154 1.00 43.66 116 LYS A N 1
ATOM 854 C CA . LYS A 1 116 ? 0.768 -32.926 7.344 1.00 43.66 116 LYS A CA 1
ATOM 855 C C . LYS A 1 116 ? 1.734 -31.958 8.060 1.00 43.66 116 LYS A C 1
ATOM 857 O O . LYS A 1 116 ? 1.922 -30.848 7.557 1.00 43.66 116 LYS A O 1
ATOM 862 N N . PRO A 1 117 ? 2.325 -32.316 9.213 1.00 47.81 117 PRO A N 1
ATOM 863 C CA . PRO A 1 117 ? 3.262 -31.452 9.925 1.00 47.81 117 PRO A CA 1
ATOM 864 C C . PRO A 1 117 ? 4.642 -31.515 9.256 1.00 47.81 117 PRO A C 1
ATOM 866 O O . PRO A 1 117 ? 5.158 -32.599 8.992 1.00 47.81 117 PRO A O 1
ATOM 869 N N . ARG A 1 118 ? 5.267 -30.365 8.987 1.00 50.53 118 ARG A N 1
ATOM 870 C CA . ARG A 1 118 ? 6.706 -30.306 8.692 1.00 50.53 118 ARG A CA 1
ATOM 871 C C . ARG A 1 118 ? 7.415 -29.884 9.974 1.00 50.53 118 ARG A C 1
ATOM 873 O O . ARG A 1 118 ? 7.406 -28.709 10.324 1.00 50.53 118 ARG A O 1
ATOM 880 N N . GLY A 1 119 ? 7.931 -30.878 10.695 1.00 45.12 119 GLY A N 1
ATOM 881 C CA . GLY A 1 119 ? 8.770 -30.690 11.878 1.00 45.12 119 GLY A CA 1
ATOM 882 C C . GLY A 1 119 ? 10.133 -30.056 11.550 1.00 45.12 119 GLY A C 1
ATOM 883 O O . GLY A 1 119 ? 10.481 -29.899 10.375 1.00 45.12 119 GLY A O 1
ATOM 884 N N . PRO A 1 120 ? 10.893 -29.663 12.585 1.00 56.44 120 PRO A N 1
ATOM 885 C CA . PRO A 1 120 ? 12.108 -28.869 12.451 1.00 56.44 120 PRO A CA 1
ATOM 886 C C . PRO A 1 120 ? 13.284 -29.736 11.985 1.00 56.44 120 PRO A C 1
ATOM 888 O O . PRO A 1 120 ? 13.511 -30.819 12.518 1.00 56.44 120 PRO A O 1
ATOM 891 N N . LYS A 1 121 ? 14.077 -29.257 11.018 1.00 53.66 121 LYS A N 1
ATOM 892 C CA . LYS A 1 121 ? 15.397 -29.845 10.753 1.00 53.66 121 LYS A CA 1
ATOM 893 C C . LYS A 1 121 ? 16.397 -29.269 11.754 1.00 53.66 121 LYS A C 1
ATOM 895 O O . LYS A 1 121 ? 16.801 -28.114 11.638 1.00 53.66 121 LYS A O 1
ATOM 900 N N . ALA A 1 122 ? 16.735 -30.079 12.752 1.00 51.00 122 ALA A N 1
ATOM 901 C CA . ALA A 1 122 ? 17.849 -29.852 13.659 1.00 51.00 122 ALA A CA 1
ATOM 902 C C . ALA A 1 122 ? 19.193 -30.001 12.922 1.00 51.00 122 ALA A C 1
ATOM 904 O O . ALA A 1 122 ? 19.317 -30.777 11.974 1.00 51.00 122 ALA A O 1
ATOM 905 N N . LYS A 1 123 ? 20.172 -29.211 13.371 1.00 48.72 123 LYS A N 1
ATOM 906 C CA . LYS A 1 123 ? 21.591 -29.246 13.004 1.00 48.72 123 LYS A CA 1
ATOM 907 C C . LYS A 1 123 ? 22.303 -30.410 13.709 1.00 48.72 123 LYS A C 1
ATOM 909 O O . LYS A 1 123 ? 22.063 -30.637 14.891 1.00 48.72 123 LYS A O 1
ATOM 914 N N . THR A 1 124 ? 23.245 -31.038 13.015 1.00 52.84 124 THR A N 1
ATOM 915 C CA . THR A 1 124 ? 24.329 -31.908 13.529 1.00 52.84 124 THR A CA 1
ATOM 916 C C . THR A 1 124 ? 25.395 -31.824 12.424 1.00 52.84 124 THR A C 1
ATOM 918 O O . THR A 1 124 ? 25.069 -32.143 11.287 1.00 52.84 124 THR A O 1
ATOM 921 N N . VAL A 1 125 ? 26.479 -31.043 12.515 1.00 50.31 125 VAL A N 1
ATOM 922 C CA . VAL A 1 125 ? 27.731 -31.202 13.288 1.00 50.31 125 VAL A CA 1
ATOM 923 C C . VAL A 1 125 ? 28.252 -32.638 13.294 1.00 50.31 125 VAL A C 1
ATOM 925 O O . VAL A 1 125 ? 27.901 -33.412 14.177 1.00 50.31 125 VAL A O 1
ATOM 928 N N . ALA A 1 126 ? 29.092 -32.944 12.308 1.00 51.56 126 ALA A N 1
ATOM 929 C CA . ALA A 1 126 ? 30.222 -33.864 12.375 1.00 51.56 126 ALA A CA 1
ATOM 930 C C . ALA A 1 126 ? 31.250 -33.380 11.343 1.00 51.56 126 ALA A C 1
ATOM 932 O O . ALA A 1 126 ? 30.797 -32.995 10.238 1.00 51.56 126 ALA A O 1
#

InterPro domains:
  IPR008807 ROS/MUCR transcriptional regulator [PF05443] (1-56)
  IPR041920 ROS/MUCR transcriptional regulator superfamily [G3DSA:1.10.10.1550] (1-40)

pLDDT: mean 71.61, std 24.67, range [31.05, 96.69]

Secondary structure (DSSP, 8-state):
--S-----S-HHHHHHHHS---HHHHHHHTT--TTS-SS-HHHHHHHHHHHHHTTHHHHHHHHHHHHHHHHHHHHTS---------------------------------PPPP------------

Foldseek 3Di:
DVPPDDDDQFVQVCCCPVPVDHVQVVCVVVVHDPPDGRGDPVSVVVVVVVCVVVVVVVVVVVVVVVVVVVVVVVVPPDDPDDDDDDDDDDDDDDDDDDDDDDDDDDDDDDDDDDDDDDDDDDDDDD

Solvent-accessible surface area (backbone atoms only — not comparable to full-atom values): 8848 Å² total; per-residue (Å²): 120,96,77,77,74,76,91,70,88,35,52,52,62,48,36,44,72,79,64,72,40,54,63,68,58,56,24,62,79,69,74,44,64,89,86,60,75,66,51,53,67,68,57,55,49,54,54,49,50,58,35,57,79,64,44,49,63,60,55,49,49,55,52,47,54,54,49,50,53,53,50,54,62,56,69,70,56,83,83,80,75,89,80,76,91,76,79,92,78,81,86,85,86,82,86,84,91,81,88,83,88,83,90,87,84,92,87,84,91,81,84,85,86,80,87,82,88,84,77,84,86,79,89,78,93,131

Sequence (126 aa):
MVCGKGGFKTLARHLSTAHGMKPGEYKKQFGIPSKQALSAKNYSEARRKMAQDRGLADNLAKAREVRMANIEAKKGAPAKAAKAAKPAKQAKPAKPVAEAKPAKQAKAVKPPKVAKPRGPKAKTVA

Organism: NCBI:txid2740184

Radius of gyration: 26.32 Å; Cα contacts (8 Å, |Δi|>4): 31; chains: 1; bounding box: 67×49×58 Å